Protein AF-A0A9D5SXP2-F1 (afdb_monomer_lite)

Secondary structure (DSSP, 8-state):
--SS---EEEEEEETTTTEEEEEESSS-GGGGGG-SEEEEGGGTEEEE-S----

Structure (mmCIF, N/CA/C/O backbone):
data_AF-A0A9D5SXP2-F1
#
_entry.id   AF-A0A9D5SXP2-F1
#
loop_
_atom_site.group_PDB
_atom_site.id
_atom_site.type_symbol
_atom_site.label_atom_id
_atom_site.label_alt_id
_atom_site.label_comp_id
_atom_site.label_asym_id
_atom_site.label_entity_id
_atom_site.label_seq_id
_atom_site.pdbx_PDB_ins_code
_atom_site.Cartn_x
_atom_site.Cartn_y
_atom_site.Cartn_z
_atom_site.occupancy
_atom_site.B_iso_or_equiv
_atom_site.auth_seq_id
_atom_site.auth_comp_id
_atom_site.auth_asym_id
_atom_site.auth_atom_id
_atom_site.pdbx_PDB_model_num
ATOM 1 N N . MET A 1 1 ? 4.316 -3.586 22.788 1.00 63.62 1 MET A N 1
ATOM 2 C CA . MET A 1 1 ? 4.095 -4.350 21.539 1.00 63.62 1 MET A CA 1
ATOM 3 C C . MET A 1 1 ? 3.417 -3.408 20.553 1.00 63.62 1 MET A C 1
ATOM 5 O O . MET A 1 1 ? 2.462 -2.762 20.965 1.00 63.62 1 MET A O 1
ATOM 9 N N . LYS A 1 2 ? 3.930 -3.238 19.326 1.00 78.31 2 LYS A N 1
ATOM 10 C CA . LYS A 1 2 ? 3.219 -2.465 18.289 1.00 78.31 2 LYS A CA 1
ATOM 11 C C . LYS A 1 2 ? 2.136 -3.365 17.684 1.00 78.31 2 LYS A C 1
ATOM 13 O O . LYS A 1 2 ? 2.430 -4.512 17.371 1.00 78.31 2 LYS A O 1
ATOM 18 N N . GLN A 1 3 ? 0.907 -2.863 17.567 1.00 86.94 3 GLN A N 1
ATOM 19 C CA . GLN A 1 3 ? -0.242 -3.627 17.057 1.00 86.94 3 GLN A CA 1
ATOM 20 C C . GLN A 1 3 ? -0.195 -3.834 15.534 1.00 86.94 3 GLN A C 1
ATOM 22 O O . GLN A 1 3 ? -0.722 -4.823 15.037 1.00 86.94 3 GLN A O 1
ATOM 27 N N . TYR A 1 4 ? 0.465 -2.929 14.809 1.00 90.31 4 TYR A N 1
ATOM 28 C CA . TYR A 1 4 ? 0.606 -2.966 13.355 1.00 90.31 4 TYR A CA 1
ATOM 29 C C . TYR A 1 4 ? 2.083 -2.953 12.956 1.00 90.31 4 TYR A C 1
ATOM 31 O O . TYR A 1 4 ? 2.914 -2.353 13.649 1.00 90.31 4 TYR A O 1
ATOM 39 N N . LEU A 1 5 ? 2.389 -3.596 11.829 1.00 90.94 5 LEU A N 1
ATOM 40 C CA . LEU A 1 5 ? 3.705 -3.580 11.198 1.00 90.94 5 LEU A CA 1
ATOM 41 C C . LEU A 1 5 ? 3.699 -2.584 10.035 1.00 90.94 5 LEU A C 1
ATOM 43 O O . LEU A 1 5 ? 2.800 -2.603 9.198 1.00 90.94 5 LEU A O 1
ATOM 47 N N . GLU A 1 6 ? 4.709 -1.722 9.977 1.00 91.50 6 GLU A N 1
ATOM 48 C CA . GLU A 1 6 ? 4.893 -0.799 8.858 1.00 91.50 6 GLU A CA 1
ATOM 49 C C . GLU A 1 6 ? 5.556 -1.548 7.697 1.00 91.50 6 GLU A C 1
ATOM 51 O O . GLU A 1 6 ? 6.691 -2.003 7.816 1.00 91.50 6 GLU A O 1
ATOM 56 N N . VAL A 1 7 ? 4.834 -1.700 6.586 1.00 92.88 7 VAL 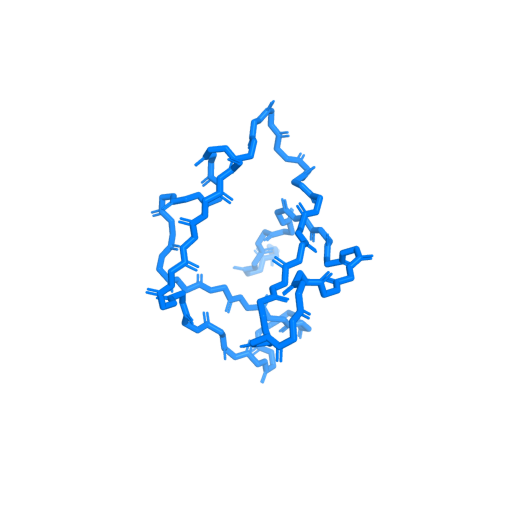A N 1
ATOM 57 C CA . VAL A 1 7 ? 5.249 -2.554 5.454 1.00 92.88 7 VAL A CA 1
ATOM 58 C C . VAL A 1 7 ? 5.728 -1.772 4.228 1.00 92.88 7 VAL A C 1
ATOM 60 O O . VAL A 1 7 ? 6.291 -2.347 3.297 1.00 92.88 7 VAL A O 1
ATOM 63 N N . GLY A 1 8 ? 5.522 -0.456 4.205 1.00 93.19 8 GLY A N 1
ATOM 64 C CA . GLY A 1 8 ? 5.922 0.389 3.088 1.00 93.19 8 GLY A CA 1
ATOM 65 C C . GLY A 1 8 ? 5.365 1.803 3.173 1.00 93.19 8 GLY A C 1
ATOM 66 O O . GLY A 1 8 ? 4.671 2.174 4.120 1.00 93.19 8 GLY A O 1
ATOM 67 N N . ARG A 1 9 ? 5.658 2.596 2.140 1.00 94.44 9 ARG A N 1
ATOM 68 C CA . ARG A 1 9 ? 5.22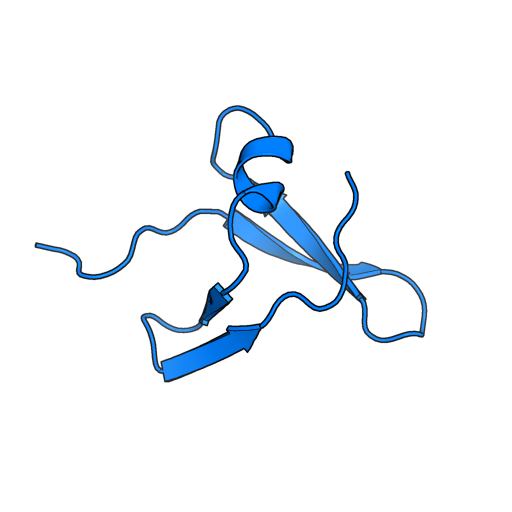4 3.993 2.024 1.00 94.44 9 ARG A CA 1
ATOM 69 C C . ARG A 1 9 ? 4.582 4.257 0.672 1.00 94.44 9 ARG A C 1
ATOM 71 O O . ARG A 1 9 ? 5.137 3.891 -0.361 1.00 94.44 9 ARG A O 1
ATOM 78 N N . ILE A 1 10 ? 3.461 4.972 0.662 1.00 94.31 10 ILE A N 1
ATOM 79 C CA . ILE A 1 10 ? 2.868 5.487 -0.577 1.00 94.31 10 ILE A CA 1
ATOM 80 C C . ILE A 1 10 ? 3.804 6.557 -1.153 1.00 94.31 10 ILE A C 1
ATOM 82 O O . ILE A 1 10 ? 4.101 7.553 -0.498 1.00 94.31 10 ILE A O 1
ATOM 86 N N . VAL A 1 11 ? 4.284 6.349 -2.378 1.00 95.62 11 VAL A N 1
ATOM 87 C CA . VAL A 1 11 ? 5.201 7.272 -3.075 1.00 95.62 11 VAL A CA 1
ATOM 88 C C . VAL A 1 11 ? 4.495 8.149 -4.106 1.00 95.62 11 VAL A C 1
ATOM 90 O O . VAL A 1 11 ? 5.100 9.058 -4.668 1.00 95.62 11 VAL A O 1
ATOM 93 N N . GLY A 1 12 ? 3.214 7.893 -4.361 1.00 94.62 12 GLY A N 1
ATOM 94 C CA . GLY A 1 12 ? 2.377 8.717 -5.220 1.00 94.62 12 GLY A CA 1
ATOM 95 C C . GLY A 1 12 ? 1.210 7.934 -5.799 1.00 94.62 12 GLY A C 1
ATOM 96 O O . GLY A 1 12 ? 0.945 6.796 -5.419 1.00 94.62 12 GLY A O 1
ATOM 97 N N . THR A 1 13 ? 0.529 8.537 -6.761 1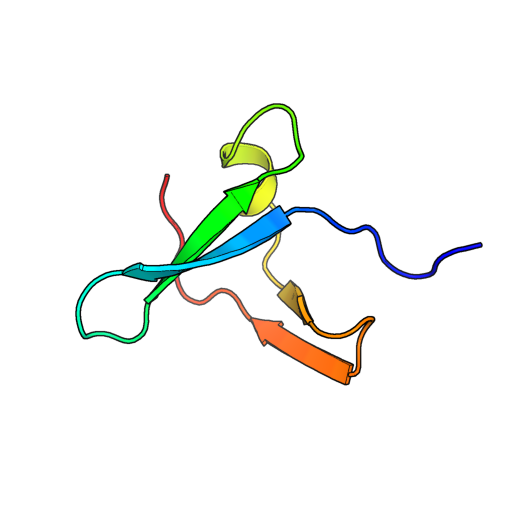.00 94.62 13 THR A N 1
ATOM 98 C CA . THR A 1 13 ? -0.552 7.900 -7.513 1.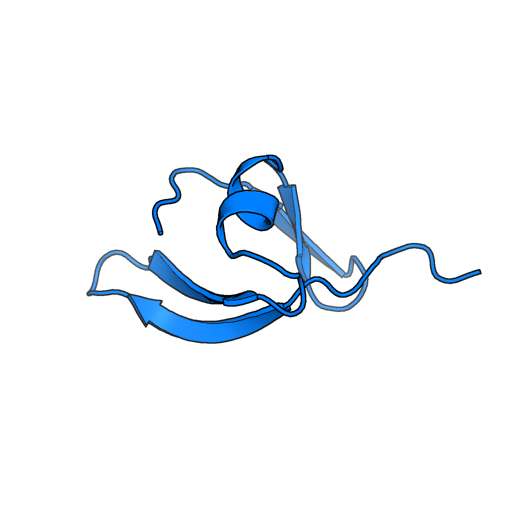00 94.62 13 THR A CA 1
ATOM 99 C C . THR A 1 13 ? -0.018 7.179 -8.751 1.00 94.62 13 THR A C 1
ATOM 101 O O . THR A 1 13 ? 1.072 7.477 -9.260 1.00 94.62 13 THR A O 1
ATOM 104 N N . HIS A 1 14 ? -0.784 6.206 -9.234 1.00 92.62 14 HIS A N 1
ATOM 105 C CA . HIS A 1 14 ? -0.602 5.532 -10.510 1.00 92.62 14 HIS A CA 1
ATOM 106 C C . HIS A 1 14 ? -1.777 5.871 -11.438 1.00 92.62 14 HIS A C 1
ATOM 108 O O . HIS A 1 14 ? -2.926 5.519 -11.178 1.00 92.62 14 HIS A O 1
ATOM 114 N N . GLY A 1 15 ? -1.488 6.556 -12.545 1.00 90.69 15 GLY A N 1
ATOM 115 C CA . GLY A 1 15 ? -2.506 6.955 -13.518 1.00 90.69 15 GLY A CA 1
ATOM 116 C C . GLY A 1 15 ? -3.587 7.882 -12.942 1.00 90.69 15 GLY A C 1
ATOM 117 O O . GLY A 1 15 ? -3.387 8.555 -11.934 1.00 90.69 15 GLY A O 1
ATOM 118 N N . ILE A 1 16 ? -4.741 7.921 -13.615 1.00 91.81 16 ILE A N 1
ATOM 119 C CA . ILE A 1 16 ? -5.874 8.809 -13.284 1.00 91.81 16 ILE A CA 1
ATOM 120 C C . ILE A 1 16 ? -7.037 8.091 -12.586 1.00 91.81 16 ILE A C 1
ATOM 122 O O . ILE A 1 16 ? -8.026 8.719 -12.227 1.00 91.81 16 ILE A O 1
ATOM 126 N N . ARG A 1 17 ? -6.944 6.767 -12.415 1.00 90.44 17 ARG A N 1
ATOM 127 C CA . ARG A 1 17 ? -8.017 5.930 -11.849 1.00 90.44 17 ARG A CA 1
ATOM 128 C C . ARG A 1 17 ? -7.955 5.803 -10.323 1.00 90.44 17 ARG A C 1
ATOM 130 O O . ARG A 1 17 ? -8.676 4.993 -9.757 1.00 90.44 17 ARG A O 1
ATOM 137 N N . GLY A 1 18 ? -7.097 6.589 -9.671 1.00 89.44 18 GLY A N 1
ATOM 138 C CA . GLY A 1 18 ? -6.943 6.579 -8.215 1.00 89.44 18 GLY A CA 1
ATOM 139 C C . GLY A 1 18 ? -6.114 5.412 -7.674 1.00 89.44 18 GLY A C 1
ATOM 140 O O . GLY A 1 18 ? -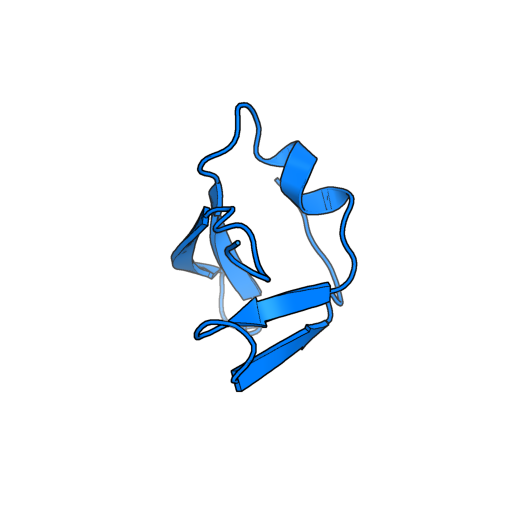6.169 5.133 -6.482 1.00 89.44 18 GLY A O 1
ATOM 141 N N . GLU A 1 19 ? -5.343 4.726 -8.521 1.00 94.25 19 GLU A N 1
ATOM 142 C CA . GLU A 1 19 ? -4.411 3.695 -8.061 1.00 94.25 19 GLU A CA 1
ATOM 143 C C . GLU A 1 19 ? -3.230 4.344 -7.319 1.00 94.25 19 GLU A C 1
ATOM 145 O O . GLU A 1 19 ? -2.861 5.492 -7.585 1.00 94.25 19 GLU A O 1
ATOM 150 N N . LEU A 1 20 ? -2.614 3.613 -6.391 1.00 94.00 20 LEU A N 1
ATOM 151 C CA . LEU A 1 20 ? -1.503 4.099 -5.570 1.00 94.00 20 LEU A CA 1
ATOM 152 C C . LEU A 1 20 ? -0.225 3.324 -5.883 1.00 94.00 20 LEU A C 1
ATOM 154 O O . LEU A 1 20 ? -0.252 2.115 -6.096 1.00 94.00 20 LEU A O 1
ATOM 158 N N . ARG A 1 21 ? 0.908 4.029 -5.887 1.00 94.25 21 ARG A N 1
ATOM 159 C CA . ARG A 1 21 ? 2.242 3.425 -5.917 1.00 94.25 21 ARG A CA 1
ATOM 160 C C . ARG A 1 21 ? 2.773 3.340 -4.501 1.00 94.25 21 ARG A C 1
ATOM 162 O O . ARG A 1 21 ? 2.823 4.350 -3.798 1.00 94.25 21 ARG A O 1
ATOM 169 N N . VAL A 1 22 ? 3.219 2.153 -4.118 1.00 94.38 22 VAL A N 1
ATOM 170 C CA . VAL A 1 22 ? 3.782 1.875 -2.798 1.00 94.38 22 VAL A CA 1
ATOM 171 C C . VAL A 1 22 ? 5.221 1.412 -2.970 1.00 94.38 22 VAL A C 1
ATOM 173 O O . VAL A 1 22 ? 5.506 0.557 -3.801 1.00 94.38 22 VAL A O 1
ATOM 176 N N . GLN A 1 23 ? 6.128 1.996 -2.194 1.00 94.44 23 GLN A N 1
ATOM 177 C CA . GLN A 1 23 ? 7.476 1.478 -2.016 1.00 94.44 23 GLN A CA 1
ATOM 178 C C . GLN A 1 23 ? 7.448 0.482 -0.849 1.00 94.44 23 GLN A C 1
ATOM 180 O O . GLN A 1 23 ? 7.215 0.920 0.284 1.00 94.44 23 GLN A O 1
ATOM 185 N N . PRO A 1 24 ? 7.651 -0.824 -1.098 1.00 94.50 24 PRO A N 1
ATOM 186 C CA . PRO A 1 24 ? 7.732 -1.816 -0.035 1.00 94.50 24 PRO A CA 1
ATOM 187 C C . PRO A 1 24 ? 8.995 -1.593 0.805 1.00 94.50 24 PRO A C 1
ATOM 189 O O . PRO A 1 24 ? 10.035 -1.186 0.285 1.00 94.50 24 PRO A O 1
ATOM 192 N N . TRP A 1 25 ? 8.899 -1.865 2.104 1.00 93.12 25 TRP A N 1
ATOM 193 C CA . TRP A 1 25 ? 10.050 -1.973 3.014 1.00 93.12 25 TRP A CA 1
ATOM 194 C C . TRP A 1 25 ? 10.405 -3.432 3.335 1.00 93.12 25 TRP A C 1
ATOM 196 O O . TRP A 1 25 ? 11.260 -3.690 4.177 1.00 93.12 25 TRP A O 1
ATOM 206 N N . ALA A 1 26 ? 9.739 -4.371 2.662 1.00 86.25 26 ALA A N 1
ATOM 207 C CA . ALA A 1 26 ? 10.047 -5.794 2.664 1.00 86.25 26 ALA A CA 1
ATOM 208 C C . ALA A 1 26 ? 11.083 -6.147 1.578 1.00 86.25 26 ALA A C 1
ATOM 210 O O . ALA A 1 26 ? 11.475 -5.297 0.777 1.00 86.25 26 ALA A O 1
ATOM 211 N N . ASP A 1 27 ? 11.476 -7.421 1.523 1.00 87.06 27 ASP A N 1
ATOM 212 C CA . ASP A 1 27 ? 12.443 -7.945 0.549 1.00 87.06 27 ASP A CA 1
ATOM 213 C C . ASP A 1 27 ? 11.935 -7.896 -0.909 1.00 87.06 27 ASP A C 1
ATOM 215 O O . ASP A 1 27 ? 12.728 -7.771 -1.840 1.00 87.06 27 ASP A O 1
ATOM 219 N N . SER A 1 28 ? 10.613 -7.972 -1.119 1.00 87.62 28 SER A N 1
ATOM 220 C CA . SER A 1 28 ? 9.956 -7.905 -2.436 1.00 87.62 28 SER A CA 1
ATOM 221 C C . SER A 1 28 ? 8.613 -7.170 -2.353 1.00 87.62 28 SER A C 1
ATOM 223 O O . SER A 1 28 ? 7.938 -7.192 -1.323 1.00 87.62 28 SER A O 1
ATOM 225 N N . GLY A 1 29 ? 8.196 -6.541 -3.459 1.00 87.50 29 GLY A N 1
ATOM 226 C CA . GLY A 1 29 ? 6.857 -5.954 -3.595 1.00 87.50 29 GLY A CA 1
ATOM 227 C C . GLY A 1 29 ? 5.738 -6.995 -3.638 1.00 87.50 29 GLY A C 1
ATOM 228 O O . GLY A 1 29 ? 4.609 -6.683 -3.271 1.00 87.50 29 GLY A O 1
ATOM 229 N N . GLU A 1 30 ? 6.061 -8.234 -4.012 1.00 91.25 30 GLU A N 1
ATOM 230 C CA . GLU A 1 30 ? 5.113 -9.354 -4.049 1.00 91.25 30 GLU A CA 1
ATOM 231 C C . GLU A 1 30 ? 4.549 -9.677 -2.666 1.00 91.25 30 GLU A C 1
ATOM 233 O O . GLU A 1 30 ? 3.380 -10.022 -2.563 1.00 91.25 30 GLU A O 1
ATOM 238 N N . PHE A 1 31 ? 5.324 -9.456 -1.599 1.00 90.88 31 PHE A N 1
ATOM 239 C CA . PHE A 1 31 ? 4.862 -9.639 -0.222 1.00 90.88 31 PHE A CA 1
ATOM 240 C C . PHE A 1 31 ? 3.604 -8.816 0.089 1.00 90.88 31 PHE A C 1
ATOM 242 O O . PHE A 1 31 ? 2.731 -9.258 0.825 1.00 90.88 31 PHE A O 1
ATOM 249 N N . LEU A 1 32 ? 3.477 -7.615 -0.487 1.00 91.69 32 LEU A N 1
ATOM 250 C CA . LEU A 1 32 ? 2.290 -6.782 -0.287 1.00 91.69 32 LEU A CA 1
ATOM 251 C C . LEU A 1 32 ? 1.055 -7.323 -1.027 1.00 91.69 32 LEU A C 1
ATOM 253 O O . LEU A 1 32 ? -0.056 -6.899 -0.728 1.00 91.69 32 LEU A O 1
ATOM 257 N N . LEU A 1 33 ? 1.219 -8.221 -2.001 1.00 92.06 33 LEU A N 1
ATOM 258 C CA . LEU A 1 33 ? 0.101 -8.780 -2.765 1.00 92.06 33 LEU A CA 1
ATOM 259 C C . LEU A 1 33 ? -0.675 -9.851 -1.987 1.00 92.06 33 LEU A C 1
ATOM 261 O O . LEU A 1 33 ? -1.820 -10.114 -2.340 1.00 92.06 33 LEU A O 1
ATOM 265 N N . ASP A 1 34 ? -0.090 -10.419 -0.931 1.00 91.88 34 ASP A N 1
ATOM 266 C CA . ASP A 1 34 ? -0.704 -11.478 -0.117 1.00 91.88 34 ASP A CA 1
ATOM 267 C C . ASP A 1 34 ? -1.758 -10.957 0.882 1.00 91.88 34 ASP A C 1
ATOM 269 O O . ASP A 1 34 ? -2.375 -11.741 1.606 1.00 91.88 34 ASP A O 1
ATOM 273 N N . PHE A 1 35 ? -1.971 -9.637 0.950 1.00 92.75 35 PHE A N 1
ATOM 274 C CA . PHE A 1 35 ? -2.869 -8.998 1.912 1.00 92.75 35 PHE A CA 1
ATOM 275 C C . PHE A 1 35 ? -4.019 -8.258 1.225 1.00 92.75 35 PHE A C 1
ATOM 277 O O . PHE A 1 35 ? -3.809 -7.393 0.374 1.00 92.75 35 PHE A O 1
ATOM 284 N N . ASP A 1 36 ? -5.244 -8.517 1.685 1.00 94.69 36 ASP A N 1
ATOM 285 C CA . ASP A 1 36 ? -6.452 -7.854 1.175 1.00 94.69 36 ASP A CA 1
ATOM 286 C C . ASP A 1 36 ? -6.746 -6.507 1.853 1.00 94.69 36 ASP A C 1
ATOM 288 O O . ASP A 1 36 ? -7.527 -5.701 1.338 1.00 94.69 36 ASP A O 1
ATOM 292 N N . VAL A 1 37 ? -6.163 -6.257 3.031 1.00 94.69 37 VAL A N 1
ATOM 293 C CA . VAL A 1 37 ? -6.460 -5.084 3.862 1.00 94.69 37 VAL A CA 1
ATOM 294 C C . VAL A 1 37 ? -5.178 -4.462 4.399 1.00 94.69 37 VAL A C 1
ATOM 296 O O . VAL A 1 37 ? -4.345 -5.136 5.002 1.00 94.69 37 VAL A O 1
ATOM 299 N N . PHE A 1 38 ? -5.058 -3.150 4.226 1.00 94.50 38 PHE A N 1
ATOM 300 C CA . PHE A 1 38 ? -3.997 -2.325 4.785 1.00 94.50 38 PHE A CA 1
ATOM 301 C C . PHE A 1 38 ? -4.572 -1.276 5.726 1.00 94.50 38 PHE A C 1
ATOM 303 O O . PHE A 1 38 ? -5.718 -0.853 5.592 1.00 94.50 38 PHE A O 1
ATOM 310 N N . TYR A 1 39 ? -3.744 -0.811 6.654 1.00 94.88 39 TYR A N 1
ATOM 311 C CA . TYR A 1 39 ? -4.112 0.234 7.598 1.00 94.88 39 TYR A CA 1
ATOM 312 C C . TYR A 1 39 ? -3.181 1.433 7.447 1.00 94.88 39 TYR A C 1
ATOM 314 O O . TYR A 1 39 ? -1.959 1.282 7.422 1.00 94.88 39 TYR A O 1
ATOM 322 N N . LEU A 1 40 ? -3.762 2.628 7.365 1.00 92.50 40 LEU A N 1
ATOM 323 C CA . LEU A 1 40 ? -3.031 3.889 7.450 1.00 92.50 40 LEU A CA 1
ATOM 324 C C . LEU A 1 40 ? -3.0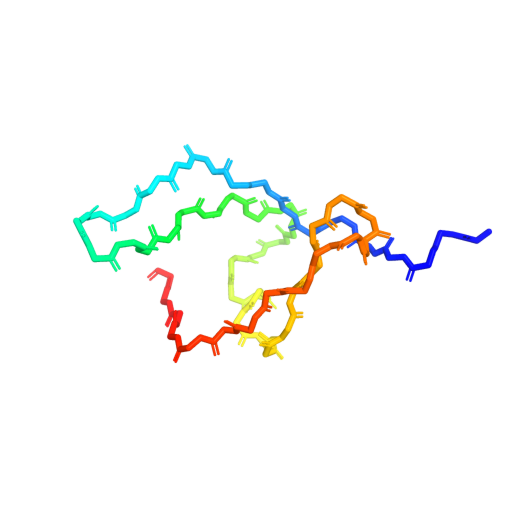62 4.423 8.882 1.00 92.50 40 LEU A C 1
ATOM 326 O O . LEU A 1 40 ? -3.930 4.051 9.675 1.00 92.50 40 LEU A O 1
ATOM 330 N N . GLU A 1 41 ? -2.107 5.302 9.198 1.00 89.19 41 GLU A N 1
ATOM 331 C CA . GLU A 1 41 ? -2.074 6.062 10.458 1.00 89.19 41 GLU A CA 1
ATOM 332 C C . GLU A 1 41 ? -2.283 5.172 11.696 1.00 89.19 41 GLU A C 1
ATOM 334 O O . GLU A 1 41 ? -3.076 5.474 12.581 1.00 89.19 41 GLU A O 1
ATOM 339 N N . GLN A 1 42 ? -1.590 4.026 11.729 1.00 87.06 42 GLN A N 1
ATOM 340 C CA . GLN A 1 42 ? -1.628 3.071 12.848 1.00 87.06 42 GLN A CA 1
ATOM 341 C C . GLN A 1 42 ? -3.039 2.530 13.154 1.00 87.06 42 GLN A C 1
ATOM 343 O O . GLN A 1 42 ? -3.362 2.248 14.307 1.00 87.06 42 GLN A O 1
ATOM 348 N N . GLY A 1 43 ? -3.868 2.356 12.122 1.00 87.56 43 GLY A N 1
ATOM 349 C CA . GLY A 1 43 ? -5.209 1.781 12.248 1.00 87.56 43 GLY A CA 1
ATOM 350 C C . GLY A 1 43 ? -6.342 2.803 12.245 1.00 87.56 43 GLY A C 1
ATOM 351 O O . GLY A 1 43 ? -7.490 2.400 12.402 1.00 87.56 43 GLY A O 1
ATOM 352 N N . ALA A 1 44 ? -6.063 4.097 12.049 1.00 90.25 44 ALA A N 1
ATOM 353 C CA . ALA A 1 44 ? -7.118 5.110 11.966 1.00 90.25 44 ALA A CA 1
ATOM 354 C C . ALA A 1 44 ? -7.971 4.971 10.693 1.00 90.25 44 ALA A C 1
ATOM 356 O O . ALA A 1 44 ? -9.153 5.304 10.706 1.00 90.25 44 ALA A O 1
ATOM 357 N N . SER A 1 45 ? -7.378 4.471 9.602 1.00 92.88 45 SER A N 1
ATOM 358 C CA . SER A 1 45 ? -8.076 4.257 8.332 1.00 92.88 45 SER A CA 1
ATOM 359 C C . SER A 1 45 ? -7.781 2.876 7.756 1.00 92.88 45 SER A C 1
ATOM 361 O O . SER A 1 45 ? -6.621 2.507 7.573 1.00 92.88 45 SER A O 1
ATOM 363 N N . GLU A 1 46 ? -8.840 2.134 7.437 1.00 94.25 46 GLU A N 1
ATOM 364 C CA . GLU A 1 46 ? -8.777 0.851 6.736 1.00 94.25 46 GLU A CA 1
ATOM 365 C C . GLU A 1 46 ? -8.812 1.065 5.215 1.00 94.25 46 GLU A C 1
ATOM 367 O O . GLU A 1 46 ? -9.627 1.831 4.698 1.00 94.25 46 GLU A O 1
ATOM 372 N N . LEU A 1 47 ? -7.950 0.356 4.490 1.00 93.44 47 LEU A N 1
ATOM 373 C CA . LEU A 1 47 ? -7.911 0.306 3.033 1.00 93.44 47 LEU A CA 1
ATOM 374 C C . LEU A 1 47 ? -8.079 -1.135 2.565 1.00 93.44 47 LEU A C 1
ATOM 376 O O . LEU A 1 47 ? -7.243 -1.984 2.859 1.00 93.44 47 LEU A O 1
ATOM 380 N N . LYS A 1 48 ? -9.119 -1.398 1.774 1.00 95.50 48 LYS A N 1
ATOM 381 C CA . LYS A 1 48 ? -9.298 -2.691 1.103 1.00 95.50 48 LYS A CA 1
ATOM 382 C C . LYS A 1 48 ? -8.672 -2.662 -0.281 1.00 95.50 48 LYS A C 1
ATOM 384 O O . LYS A 1 48 ? -8.904 -1.732 -1.057 1.00 95.50 48 LYS A O 1
ATOM 389 N N . VAL A 1 49 ? -7.907 -3.694 -0.603 1.00 94.25 49 VAL A N 1
ATOM 390 C CA . VAL A 1 49 ? -7.313 -3.872 -1.923 1.00 94.25 49 VAL A CA 1
ATOM 391 C C . VAL A 1 49 ? -8.396 -4.338 -2.887 1.00 94.25 49 VAL A C 1
ATOM 393 O O . VAL A 1 49 ? -8.989 -5.397 -2.722 1.00 94.25 49 VAL A O 1
ATOM 396 N N . VAL A 1 50 ? -8.662 -3.534 -3.917 1.00 93.75 50 VAL A N 1
ATOM 397 C CA . VAL A 1 50 ? -9.567 -3.921 -5.015 1.00 93.75 50 VAL A CA 1
ATOM 398 C C . VAL A 1 50 ? -8.790 -4.617 -6.130 1.00 93.75 50 VAL A C 1
ATOM 400 O O . VAL A 1 50 ? -9.272 -5.564 -6.746 1.00 93.75 50 VAL A O 1
ATOM 403 N N . LYS A 1 51 ? -7.588 -4.114 -6.425 1.00 91.38 51 LYS A N 1
ATOM 404 C CA . LYS A 1 51 ? -6.685 -4.660 -7.436 1.00 91.38 51 LYS A CA 1
ATOM 405 C C . LYS A 1 51 ? -5.260 -4.194 -7.159 1.00 91.38 51 LYS A C 1
ATOM 407 O O . LYS A 1 51 ? -5.048 -3.020 -6.867 1.00 91.38 51 LYS A O 1
ATOM 412 N N . SER A 1 52 ? -4.296 -5.088 -7.323 1.00 91.81 52 SER A N 1
ATOM 413 C CA . SER A 1 52 ? -2.867 -4.820 -7.153 1.00 91.81 52 SER A CA 1
ATOM 414 C C . SER A 1 52 ? -2.060 -5.478 -8.281 1.00 91.81 52 SER A C 1
ATOM 416 O O . SER A 1 52 ? -2.525 -6.416 -8.931 1.00 91.81 52 SER A O 1
ATOM 418 N N . ARG A 1 53 ? -0.890 -4.909 -8.593 1.00 90.50 53 ARG A N 1
ATOM 419 C CA . ARG A 1 53 ? 0.114 -5.446 -9.529 1.00 90.50 53 ARG A CA 1
ATOM 420 C C . ARG A 1 53 ? 1.484 -4.847 -9.199 1.00 90.50 53 ARG A C 1
ATOM 422 O O . ARG A 1 53 ? 1.521 -3.724 -8.693 1.00 90.50 53 ARG A O 1
ATOM 429 N N . VAL A 1 54 ? 2.554 -5.580 -9.500 1.00 87.12 54 VAL A N 1
ATOM 430 C CA . VAL A 1 54 ? 3.959 -5.155 -9.335 1.00 87.12 54 VAL A CA 1
ATOM 431 C C . VAL A 1 54 ? 4.526 -4.691 -10.670 1.00 87.12 54 VAL A C 1
ATOM 433 O O . VAL A 1 54 ? 4.178 -5.316 -11.698 1.00 87.12 54 VAL A O 1
#

Foldseek 3Di:
DQPDDDFWDFPAADPDPRHTDTDGPDPDPVVVVVDQWDAPPSNPDIDGDPDDDD

pLDDT: mean 91.19, std 4.93, range [63.62, 95.62]

Radius of gyration: 11.39 Å; chains: 1; bounding box: 22×20×35 Å

Sequence (54 aa):
MKQYLEVGRIVGTHGIRGELRVQPWADSGEFLLDFDVFYLEQGASELKVVKSRV